Protein AF-A0A9D4DYH4-F1 (afdb_monomer_lite)

Radius of gyration: 13.57 Å; chains: 1; bounding box: 37×21×32 Å

Foldseek 3Di:
DDDQPHWDKDKDADPVLVVVVVPAPDKDKDWDQPPDDPQFRIKIFIWGWDDDPNDTDIDGHMIMRTSDDDPSSVD

Organism: Dreissena polymorpha (NCBI:txid45954)

Secondary structure (DSSP, 8-state):
-EEETTEEEEEE--HHHHHHHHH-S--EEEEE-SS--TT--EEEEEEEEEEETTEEEEEEEEEEEES--SGGGG-

pLDDT: mean 92.53, std 4.88, range [76.19, 97.81]

Structure (mmCIF, N/CA/C/O backbone):
data_AF-A0A9D4DYH4-F1
#
_entry.id   AF-A0A9D4DYH4-F1
#
loop_
_atom_site.group_PDB
_atom_site.id
_atom_site.type_symbol
_atom_site.label_atom_id
_atom_site.label_alt_id
_atom_site.label_comp_id
_atom_site.label_asym_id
_atom_site.label_entity_id
_atom_site.label_seq_id
_atom_site.pdbx_PDB_ins_code
_atom_site.Cartn_x
_atom_site.Cartn_y
_atom_site.Cartn_z
_atom_site.occupancy
_atom_site.B_iso_or_equiv
_atom_site.auth_seq_id
_atom_site.auth_comp_id
_atom_site.auth_asym_id
_atom_site.auth_atom_id
_atom_site.pdbx_PDB_model_num
ATOM 1 N N . MET A 1 1 ? -13.767 3.348 -3.431 1.00 77.50 1 MET A N 1
ATOM 2 C CA . MET A 1 1 ? -13.893 2.995 -1.995 1.00 77.50 1 MET A CA 1
ATOM 3 C C . MET A 1 1 ? -14.258 1.528 -1.918 1.00 77.50 1 MET A C 1
ATOM 5 O O . MET A 1 1 ? -15.100 1.108 -2.699 1.00 77.50 1 MET A O 1
ATOM 9 N N . VAL A 1 2 ? -13.625 0.766 -1.033 1.00 88.00 2 VAL A N 1
ATOM 10 C CA . VAL A 1 2 ? -13.917 -0.661 -0.845 1.00 88.00 2 VAL A CA 1
ATOM 11 C C . VAL A 1 2 ? -14.395 -0.902 0.579 1.00 88.00 2 VAL A C 1
ATOM 13 O O . VAL A 1 2 ? -13.935 -0.243 1.515 1.00 88.00 2 VAL A O 1
ATOM 16 N N . THR A 1 3 ? -15.327 -1.834 0.738 1.00 88.19 3 THR A N 1
ATOM 17 C CA . THR A 1 3 ? -15.773 -2.286 2.054 1.00 88.19 3 THR A CA 1
ATOM 18 C C . THR A 1 3 ? -15.169 -3.654 2.307 1.00 88.19 3 THR A C 1
ATOM 20 O O . THR A 1 3 ? -15.437 -4.593 1.564 1.00 88.19 3 THR A O 1
ATOM 23 N N . VAL A 1 4 ? -14.352 -3.761 3.352 1.00 84.88 4 VAL A N 1
ATOM 24 C CA . VAL A 1 4 ? -13.791 -5.033 3.809 1.00 84.88 4 VAL A CA 1
ATOM 25 C C . VAL A 1 4 ? -14.496 -5.391 5.108 1.00 84.88 4 VAL A C 1
ATOM 27 O O . VAL A 1 4 ? -14.308 -4.735 6.136 1.00 84.88 4 VAL A O 1
ATOM 30 N N . LYS A 1 5 ? -15.353 -6.416 5.044 1.00 82.00 5 LYS A N 1
ATOM 31 C CA . LYS A 1 5 ? -16.306 -6.792 6.102 1.00 82.00 5 LYS A CA 1
ATOM 32 C C . LYS A 1 5 ? -17.238 -5.629 6.460 1.00 82.00 5 LYS A C 1
ATOM 34 O O . LYS A 1 5 ? -18.231 -5.430 5.779 1.00 82.00 5 LYS A O 1
ATOM 39 N N . ASP A 1 6 ? -16.849 -4.814 7.439 1.00 85.50 6 ASP A N 1
ATOM 40 C CA . ASP A 1 6 ? -17.645 -3.702 7.980 1.00 85.50 6 ASP A CA 1
ATOM 41 C C . ASP A 1 6 ? -16.856 -2.382 8.029 1.00 85.50 6 ASP A C 1
ATOM 43 O O . ASP A 1 6 ? -17.267 -1.405 8.662 1.00 85.50 6 ASP A O 1
ATOM 47 N N . ARG A 1 7 ? -15.663 -2.347 7.422 1.00 88.06 7 ARG A N 1
ATOM 48 C CA . ARG A 1 7 ? -14.792 -1.170 7.396 1.00 88.06 7 ARG A CA 1
ATOM 49 C C . ARG A 1 7 ? -14.687 -0.627 5.984 1.00 88.06 7 ARG A C 1
ATOM 51 O O . ARG A 1 7 ? -14.525 -1.367 5.019 1.00 88.06 7 ARG A O 1
ATOM 58 N N . ARG A 1 8 ? -14.787 0.698 5.877 1.00 91.12 8 ARG A N 1
ATOM 59 C CA . ARG A 1 8 ? -14.636 1.418 4.612 1.00 91.12 8 ARG A CA 1
ATOM 60 C C . ARG A 1 8 ? -13.186 1.843 4.456 1.00 91.12 8 ARG A C 1
ATOM 62 O O . ARG A 1 8 ? -12.642 2.521 5.331 1.00 91.12 8 ARG A O 1
ATOM 69 N N . HIS A 1 9 ? -12.579 1.450 3.350 1.00 93.19 9 HIS A N 1
ATOM 70 C CA . HIS A 1 9 ? -11.215 1.801 2.991 1.00 93.19 9 HIS A CA 1
ATOM 71 C C . HIS A 1 9 ? -11.236 2.596 1.688 1.00 93.19 9 HIS A C 1
ATOM 73 O O . HIS A 1 9 ? -11.966 2.272 0.744 1.00 93.19 9 HIS A O 1
ATOM 79 N N . VAL A 1 10 ? -10.451 3.665 1.632 1.00 95.56 10 VAL A N 1
ATOM 80 C CA . VAL A 1 10 ? -10.297 4.459 0.411 1.00 95.56 10 VAL A CA 1
ATOM 81 C C . VAL A 1 10 ? -8.970 4.081 -0.217 1.00 95.56 10 VAL A C 1
ATOM 83 O O . VAL A 1 10 ? -7.928 4.301 0.388 1.00 95.56 10 VAL A O 1
ATOM 86 N N . ILE A 1 11 ? -9.029 3.496 -1.410 1.00 96.44 11 ILE A N 1
ATOM 87 C CA . ILE A 1 11 ? -7.855 3.180 -2.222 1.00 96.44 11 ILE A CA 1
ATOM 88 C C . ILE A 1 11 ? -7.608 4.361 -3.157 1.00 96.44 11 ILE A C 1
ATOM 90 O O . ILE A 1 11 ? -8.536 4.827 -3.819 1.00 96.44 11 ILE A O 1
ATOM 94 N N . LEU A 1 12 ? -6.366 4.826 -3.184 1.00 96.69 12 LEU A N 1
ATOM 95 C CA . LEU A 1 12 ? -5.858 5.882 -4.040 1.00 96.69 12 LEU A CA 1
ATOM 96 C C . LEU A 1 12 ? -4.733 5.288 -4.888 1.00 96.69 12 LEU A C 1
ATOM 98 O O . LEU A 1 12 ? -3.648 4.990 -4.382 1.00 96.69 12 LEU A O 1
ATOM 102 N N . ALA A 1 13 ? -5.026 5.092 -6.167 1.00 97.00 13 ALA A N 1
ATOM 103 C CA . ALA A 1 13 ? -4.080 4.682 -7.191 1.00 97.00 13 ALA A CA 1
ATOM 104 C C . ALA A 1 13 ? -4.646 5.075 -8.560 1.00 97.00 13 ALA A C 1
ATOM 106 O O . ALA A 1 13 ? -5.864 5.078 -8.748 1.00 97.00 13 ALA A O 1
ATOM 107 N N . THR A 1 14 ? -3.774 5.394 -9.509 1.00 97.31 14 THR A N 1
ATOM 108 C CA . THR A 1 14 ? -4.140 5.489 -10.925 1.00 97.31 14 THR A CA 1
ATOM 109 C C . THR A 1 14 ? -3.988 4.131 -11.596 1.00 97.31 14 THR A C 1
ATOM 111 O O . THR A 1 14 ? -3.192 3.299 -11.149 1.00 97.31 14 THR A O 1
ATOM 114 N N . ASP A 1 15 ? -4.667 3.930 -12.724 1.00 97.81 15 ASP A N 1
ATOM 115 C CA . ASP A 1 15 ? -4.517 2.707 -13.523 1.00 97.81 15 ASP A CA 1
ATOM 116 C C . ASP A 1 15 ? -3.048 2.447 -13.874 1.00 97.81 15 ASP A C 1
ATOM 118 O O . ASP A 1 15 ? -2.563 1.319 -13.780 1.00 97.81 15 ASP A O 1
ATOM 122 N N . LYS A 1 16 ? -2.281 3.511 -14.151 1.00 96.44 16 LYS A N 1
ATOM 123 C CA . LYS A 1 16 ? -0.856 3.381 -14.456 1.00 96.44 16 LYS A CA 1
ATOM 124 C C . LYS A 1 16 ? -0.035 2.862 -13.279 1.00 96.44 16 LYS A C 1
ATOM 126 O O . LYS A 1 16 ? 0.882 2.063 -13.469 1.00 96.44 16 LYS A O 1
ATOM 131 N N . GLN A 1 17 ? -0.333 3.320 -12.067 1.00 96.94 17 GLN A N 1
ATOM 132 C CA . GLN A 1 17 ? 0.350 2.836 -10.871 1.00 96.94 17 GLN A CA 1
ATOM 133 C C . GLN A 1 17 ? -0.008 1.374 -10.576 1.00 96.94 17 GLN A C 1
ATOM 135 O O . GLN A 1 17 ? 0.866 0.602 -10.179 1.00 96.94 17 GLN A O 1
ATOM 140 N N . LEU A 1 18 ? -1.258 0.974 -10.832 1.00 96.75 18 LEU A N 1
ATOM 141 C CA . LEU A 1 18 ? -1.700 -0.415 -10.701 1.00 96.75 18 LEU A CA 1
ATOM 142 C C . LEU A 1 18 ? -1.021 -1.331 -11.728 1.00 96.75 18 LEU A C 1
ATOM 144 O O . LEU A 1 18 ? -0.562 -2.410 -11.361 1.00 96.75 18 LEU A O 1
ATOM 148 N N . GLU A 1 19 ? -0.865 -0.891 -12.980 1.00 97.00 19 GLU A N 1
ATOM 149 C CA . GLU A 1 19 ? -0.075 -1.615 -13.987 1.00 97.00 19 GLU A CA 1
ATOM 150 C C . GLU A 1 19 ? 1.380 -1.819 -13.547 1.00 97.00 19 GLU A C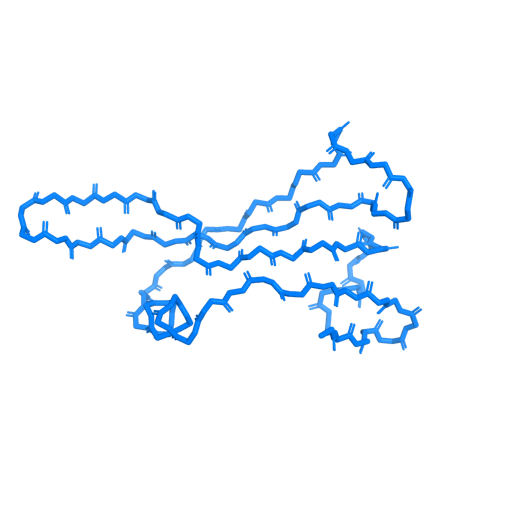 1
ATOM 152 O O . GLU A 1 19 ? 1.954 -2.888 -13.761 1.00 97.00 19 GLU A O 1
ATOM 157 N N . LEU A 1 20 ? 1.999 -0.790 -12.956 1.00 96.19 20 LEU A N 1
ATOM 158 C CA . LEU A 1 20 ? 3.371 -0.874 -12.455 1.00 96.19 20 LEU A CA 1
ATOM 159 C C . LEU A 1 20 ? 3.476 -1.853 -11.281 1.00 96.19 20 LEU A C 1
ATOM 161 O O . LEU A 1 20 ? 4.402 -2.662 -11.261 1.00 96.19 20 LEU A O 1
ATOM 165 N N . LEU A 1 21 ? 2.515 -1.834 -10.350 1.00 96.31 21 LEU A N 1
ATOM 166 C CA . LEU A 1 21 ? 2.439 -2.820 -9.267 1.00 96.31 21 LEU A CA 1
ATOM 167 C C . LEU A 1 21 ? 2.280 -4.239 -9.811 1.00 96.31 21 LEU A C 1
ATOM 169 O O . LEU A 1 21 ? 3.025 -5.122 -9.399 1.00 96.31 21 LEU A O 1
ATOM 173 N N . ALA A 1 22 ? 1.373 -4.454 -10.765 1.00 96.19 22 ALA A N 1
ATOM 174 C CA . ALA A 1 22 ? 1.131 -5.767 -11.360 1.00 96.19 22 ALA A CA 1
ATOM 175 C C . ALA A 1 22 ? 2.374 -6.347 -12.061 1.00 96.19 22 ALA A C 1
ATOM 177 O O . ALA A 1 22 ? 2.555 -7.561 -12.092 1.00 96.19 22 ALA A O 1
ATOM 178 N N . LYS A 1 23 ? 3.245 -5.489 -12.609 1.00 95.38 23 LYS A N 1
ATOM 179 C CA . LYS A 1 23 ? 4.510 -5.890 -13.251 1.00 95.38 23 LYS A CA 1
ATOM 180 C C . LYS A 1 23 ? 5.676 -6.042 -12.270 1.00 95.38 23 LYS A C 1
ATOM 182 O O . LYS A 1 23 ? 6.690 -6.647 -12.621 1.00 95.38 23 LYS A O 1
ATOM 187 N N . ALA A 1 24 ? 5.580 -5.470 -11.072 1.00 94.94 24 ALA A N 1
ATOM 188 C CA . ALA A 1 24 ? 6.654 -5.516 -10.092 1.00 94.94 24 ALA A CA 1
ATOM 189 C C . ALA A 1 24 ? 6.788 -6.918 -9.480 1.00 94.94 24 ALA A C 1
ATOM 191 O O . ALA A 1 24 ? 5.808 -7.519 -9.054 1.00 94.94 24 ALA A O 1
ATOM 192 N N . LYS A 1 25 ? 8.027 -7.421 -9.379 1.00 93.88 25 LYS A N 1
ATOM 193 C CA . LYS A 1 25 ? 8.317 -8.731 -8.762 1.00 93.88 25 LYS A CA 1
ATOM 194 C C . LYS A 1 25 ? 8.207 -8.719 -7.238 1.00 93.88 25 LYS A C 1
ATOM 196 O O . LYS A 1 25 ? 7.904 -9.743 -6.637 1.00 93.88 25 LYS A O 1
ATOM 201 N N . THR A 1 26 ? 8.480 -7.569 -6.628 1.00 95.12 26 THR A N 1
ATOM 202 C CA . THR A 1 26 ? 8.535 -7.406 -5.175 1.00 95.12 26 THR A CA 1
ATOM 203 C C . THR A 1 26 ? 7.764 -6.162 -4.784 1.00 95.12 26 THR A C 1
ATOM 205 O O . THR A 1 26 ? 7.989 -5.087 -5.348 1.00 95.12 26 THR A O 1
ATOM 208 N N . TRP A 1 27 ? 6.882 -6.306 -3.799 1.00 97.12 27 TRP A N 1
ATOM 209 C CA . TRP A 1 27 ? 6.164 -5.200 -3.176 1.00 97.12 27 TRP A CA 1
ATOM 210 C C . TRP A 1 27 ? 6.675 -4.978 -1.760 1.00 97.12 27 TRP A C 1
ATOM 212 O O . TRP A 1 27 ? 6.958 -5.927 -1.030 1.00 97.12 27 TRP A O 1
ATOM 222 N N . TYR A 1 28 ? 6.743 -3.714 -1.365 1.00 96.62 28 TYR A N 1
ATOM 223 C CA . TYR A 1 28 ? 7.071 -3.294 -0.011 1.00 96.62 28 TYR A CA 1
ATOM 224 C C . TYR A 1 28 ? 5.838 -2.634 0.579 1.00 96.62 28 TYR A C 1
ATOM 226 O O . TYR A 1 28 ? 5.288 -1.705 -0.009 1.00 96.62 28 TYR A O 1
ATOM 234 N N . LEU A 1 29 ? 5.383 -3.137 1.719 1.00 95.50 29 LEU A N 1
ATOM 235 C CA . LEU A 1 29 ? 4.158 -2.675 2.351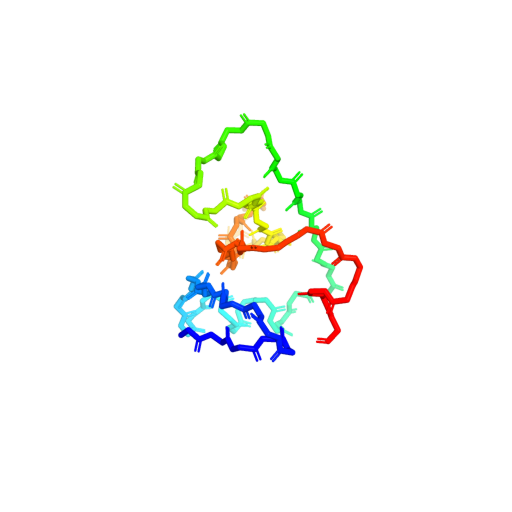 1.00 95.50 29 LEU A CA 1
ATOM 236 C C . LEU A 1 29 ? 4.529 -1.909 3.616 1.00 95.50 29 LEU A C 1
ATOM 238 O O . LEU A 1 29 ? 5.236 -2.445 4.467 1.00 95.50 29 LEU A O 1
ATOM 242 N N . ASP A 1 30 ? 4.048 -0.676 3.734 1.00 94.25 30 ASP A N 1
ATOM 243 C CA . ASP A 1 30 ? 4.231 0.152 4.925 1.00 94.25 30 ASP A CA 1
ATOM 244 C C . ASP A 1 30 ? 2.886 0.481 5.578 1.00 94.25 30 ASP A C 1
ATOM 246 O O . ASP A 1 30 ? 1.905 0.825 4.910 1.00 94.25 30 ASP A O 1
ATOM 250 N N . GLY A 1 31 ? 2.854 0.366 6.905 1.00 93.38 31 GLY A N 1
ATOM 251 C CA . GLY A 1 31 ? 1.707 0.696 7.740 1.00 93.38 31 GLY A CA 1
ATOM 252 C C . GLY A 1 31 ? 2.048 1.836 8.689 1.00 93.38 31 GLY A C 1
ATOM 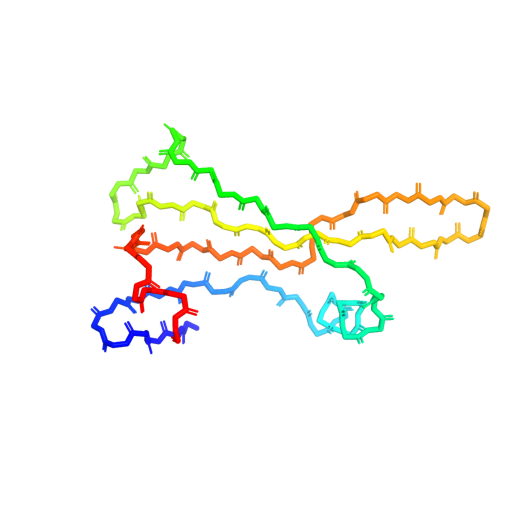253 O O . GLY A 1 31 ? 2.676 1.627 9.725 1.00 93.38 31 GLY A O 1
ATOM 254 N N . THR A 1 32 ? 1.562 3.035 8.382 1.00 92.62 32 THR A N 1
ATOM 255 C CA . THR A 1 32 ? 1.754 4.225 9.211 1.00 92.62 32 THR A CA 1
ATOM 256 C C . THR A 1 32 ? 0.534 4.466 10.112 1.00 92.62 32 THR A C 1
ATOM 258 O O . THR A 1 32 ? -0.586 4.681 9.643 1.00 92.62 32 THR A O 1
ATOM 261 N N . PHE A 1 33 ? 0.755 4.451 11.435 1.00 89.25 33 PHE A N 1
ATOM 262 C CA . PHE A 1 33 ? -0.310 4.536 12.454 1.00 89.25 33 PHE A CA 1
ATOM 263 C C . PHE A 1 33 ? -0.308 5.818 13.295 1.00 89.25 33 PHE A C 1
ATOM 265 O O . PHE A 1 33 ? -1.307 6.116 13.941 1.00 89.25 33 PHE A O 1
ATOM 272 N N . LYS A 1 34 ? 0.819 6.540 13.369 1.00 83.19 34 LYS A N 1
ATOM 273 C CA . LYS A 1 34 ? 0.989 7.660 14.316 1.00 83.19 34 LYS A CA 1
ATOM 274 C C . LYS A 1 34 ? 0.430 8.990 13.798 1.00 83.19 34 LYS A C 1
ATOM 276 O O . LYS A 1 34 ? 0.064 9.839 14.598 1.00 83.19 34 LYS A O 1
ATOM 281 N N . ILE A 1 35 ? 0.362 9.164 12.477 1.00 83.81 35 ILE A N 1
ATOM 282 C CA . ILE A 1 35 ? 0.012 10.430 11.808 1.00 83.81 35 ILE A CA 1
ATOM 283 C C . ILE A 1 35 ? -1.328 10.270 11.075 1.00 83.81 35 ILE A C 1
ATOM 285 O O . ILE A 1 35 ? -1.451 10.508 9.878 1.00 83.81 35 ILE A O 1
ATOM 289 N N . VAL A 1 36 ? -2.342 9.774 11.782 1.00 88.81 36 VAL A N 1
ATOM 290 C CA . VAL A 1 36 ? -3.700 9.591 11.251 1.00 88.81 36 VAL A CA 1
ATOM 291 C C . VAL A 1 36 ? -4.719 10.045 12.288 1.00 88.81 36 VAL A C 1
ATOM 293 O O . VAL A 1 36 ? -4.492 9.916 13.491 1.00 88.81 36 VAL A O 1
ATOM 296 N N . LYS A 1 37 ? -5.842 10.595 11.825 1.00 89.50 37 LYS A N 1
ATOM 297 C CA . LYS A 1 37 ? -6.937 11.079 12.672 1.00 89.50 37 LYS A CA 1
ATOM 298 C C . LYS A 1 37 ? -8.232 10.381 12.280 1.00 89.50 37 LYS A C 1
ATOM 300 O O . LYS A 1 37 ? -8.467 10.124 11.098 1.00 89.50 37 LYS A O 1
ATOM 305 N N . ALA A 1 38 ? -9.081 10.114 13.273 1.00 89.94 38 ALA A N 1
ATOM 306 C CA . ALA A 1 38 ? -10.408 9.553 13.050 1.00 89.94 38 ALA A CA 1
ATOM 307 C C . ALA A 1 38 ? -11.154 10.337 11.945 1.00 89.94 38 ALA A C 1
ATOM 309 O O . ALA A 1 38 ? -11.116 11.570 11.956 1.00 89.94 38 ALA A O 1
ATOM 310 N N . PRO A 1 39 ? -11.808 9.646 10.992 1.00 90.31 39 PRO A N 1
ATOM 311 C CA . PRO A 1 39 ? -12.121 8.212 10.993 1.00 90.31 39 PRO A CA 1
ATOM 312 C C . PRO A 1 39 ? -11.021 7.284 10.434 1.00 90.31 39 PRO A C 1
ATOM 314 O O . PRO A 1 39 ? -11.237 6.074 10.376 1.00 90.31 39 PRO A O 1
ATOM 317 N N . ILE A 1 40 ? -9.858 7.805 10.028 1.00 93.88 40 ILE A N 1
ATOM 318 C CA . ILE A 1 40 ? -8.737 6.999 9.523 1.00 93.88 40 ILE A CA 1
ATOM 319 C C . ILE A 1 40 ? -7.857 6.549 10.688 1.00 93.88 40 ILE A C 1
ATOM 321 O O . ILE A 1 40 ? -7.401 7.349 11.501 1.00 93.88 40 ILE A O 1
ATOM 325 N N . THR A 1 41 ? -7.618 5.244 10.771 1.00 94.06 41 THR A N 1
ATOM 326 C CA . THR A 1 41 ? -6.834 4.616 11.844 1.00 94.06 41 THR A CA 1
ATOM 327 C C . THR A 1 41 ? -5.476 4.116 11.374 1.00 94.06 41 THR A C 1
ATOM 329 O O . THR A 1 41 ? -4.648 3.737 12.202 1.00 94.06 41 THR A O 1
ATOM 332 N N . GLN A 1 42 ? -5.264 4.067 10.057 1.00 94.38 42 GLN A N 1
ATOM 333 C CA . GLN A 1 42 ? -4.014 3.646 9.443 1.00 94.38 42 GLN A CA 1
ATOM 334 C C . GLN A 1 42 ? -3.912 4.183 8.009 1.00 94.38 42 GLN A C 1
ATOM 336 O O . GLN A 1 42 ? -4.874 4.116 7.242 1.00 94.38 42 GLN A O 1
ATOM 341 N N . LEU A 1 43 ? -2.726 4.669 7.653 1.00 95.44 43 LEU A N 1
ATOM 342 C CA . LEU A 1 43 ? -2.302 4.896 6.278 1.00 95.44 43 LEU A CA 1
ATOM 343 C C . LEU A 1 43 ? -1.492 3.674 5.848 1.00 95.44 43 LEU A C 1
ATOM 345 O O . LEU A 1 43 ? -0.447 3.389 6.427 1.00 95.44 43 LEU A O 1
ATOM 349 N N . PHE A 1 44 ? -1.992 2.926 4.877 1.00 95.56 44 PHE A N 1
ATOM 350 C CA . PHE A 1 44 ? -1.294 1.776 4.319 1.00 95.56 44 PHE A CA 1
ATOM 351 C C . PHE A 1 44 ? -0.783 2.127 2.930 1.00 95.56 44 PHE A C 1
ATOM 353 O O . PHE A 1 44 ? -1.504 2.745 2.152 1.00 95.56 44 PHE A O 1
ATOM 360 N N . SER A 1 45 ? 0.451 1.766 2.607 1.00 96.50 45 SER A N 1
ATOM 361 C CA . SER A 1 45 ? 1.036 2.068 1.304 1.00 96.50 45 SER A CA 1
ATOM 362 C C . SER A 1 45 ? 1.764 0.861 0.738 1.00 96.50 45 SER A C 1
ATOM 364 O O . SER A 1 45 ? 2.420 0.116 1.463 1.00 96.50 45 SER A O 1
ATOM 366 N N . ILE A 1 46 ? 1.614 0.661 -0.568 1.00 97.62 46 ILE A N 1
ATOM 367 C CA . ILE A 1 46 ? 2.278 -0.387 -1.332 1.00 97.62 46 ILE A CA 1
ATOM 368 C C . ILE A 1 46 ? 3.252 0.299 -2.276 1.00 97.62 46 ILE A C 1
ATOM 370 O O . ILE A 1 46 ? 2.867 1.127 -3.109 1.00 97.62 46 ILE A O 1
ATOM 374 N N . HIS A 1 47 ? 4.519 -0.053 -2.126 1.00 97.69 47 HIS A N 1
ATOM 375 C CA . HIS A 1 47 ? 5.627 0.494 -2.884 1.00 97.69 47 HIS A CA 1
ATOM 376 C C . HIS A 1 47 ? 6.242 -0.580 -3.763 1.00 97.69 47 HIS A C 1
ATOM 378 O O . HIS A 1 47 ? 6.280 -1.758 -3.401 1.00 97.69 47 HIS A O 1
ATOM 384 N N . ALA A 1 48 ? 6.803 -0.157 -4.886 1.00 97.44 48 ALA A N 1
ATOM 385 C CA . ALA A 1 48 ? 7.680 -0.989 -5.693 1.00 97.44 48 ALA A CA 1
ATOM 386 C C . ALA A 1 48 ? 8.836 -0.152 -6.237 1.00 97.44 48 ALA A C 1
ATOM 388 O O . ALA A 1 48 ? 8.754 1.077 -6.316 1.00 97.44 48 ALA A O 1
ATOM 389 N N . PHE A 1 49 ? 9.916 -0.827 -6.621 1.00 95.56 49 PHE A N 1
ATOM 390 C CA . PHE A 1 49 ? 10.978 -0.193 -7.388 1.00 95.56 49 PHE A CA 1
ATOM 391 C C . PHE A 1 49 ? 10.559 -0.082 -8.851 1.00 95.56 49 PHE A C 1
ATOM 393 O O . PHE A 1 49 ? 10.240 -1.083 -9.493 1.00 95.56 49 PHE A O 1
ATOM 400 N N . VAL A 1 50 ? 10.584 1.139 -9.376 1.00 92.94 50 VAL A N 1
ATOM 401 C CA . VAL A 1 50 ? 10.365 1.434 -10.791 1.00 92.94 50 VAL A CA 1
ATOM 402 C C . VAL A 1 50 ? 11.703 1.848 -11.389 1.00 92.94 50 VAL A C 1
ATOM 404 O O . VAL A 1 50 ? 12.397 2.708 -10.841 1.00 92.94 50 VAL A O 1
ATOM 407 N N . LYS A 1 51 ? 12.073 1.206 -12.500 1.00 91.88 51 LYS A N 1
ATOM 408 C CA . LYS A 1 51 ? 13.246 1.568 -13.295 1.00 91.88 51 LYS A CA 1
ATOM 409 C C . LYS A 1 51 ? 12.801 2.443 -14.460 1.00 91.88 51 LYS A C 1
ATOM 411 O O . LYS A 1 51 ? 11.910 2.052 -15.212 1.00 91.88 51 LYS A O 1
ATOM 416 N N . PHE A 1 52 ? 13.435 3.597 -14.605 1.00 87.06 52 PHE A N 1
ATOM 417 C CA . PHE A 1 52 ? 13.322 4.446 -15.781 1.00 87.06 52 PHE A CA 1
ATOM 418 C C . PHE A 1 52 ? 14.738 4.820 -16.211 1.00 87.06 52 PHE A C 1
ATOM 420 O O . PHE A 1 52 ? 15.488 5.374 -15.408 1.00 87.06 52 PHE A O 1
ATOM 427 N N . GLU A 1 53 ? 15.107 4.447 -17.438 1.00 90.69 53 GLU A N 1
ATOM 428 C CA . GLU A 1 53 ? 16.491 4.519 -17.930 1.00 90.69 53 GLU A CA 1
ATOM 429 C C . GLU A 1 53 ? 17.451 3.809 -16.958 1.00 90.69 53 GLU A C 1
ATOM 431 O O . GLU A 1 53 ? 17.232 2.638 -16.639 1.00 90.69 53 GLU A O 1
ATOM 436 N N . ASP A 1 54 ? 18.465 4.500 -16.442 1.00 93.56 54 ASP A N 1
ATOM 437 C CA . ASP A 1 54 ? 19.443 3.954 -15.495 1.00 93.56 54 ASP A CA 1
ATOM 438 C C . ASP A 1 54 ? 19.109 4.257 -14.029 1.00 93.56 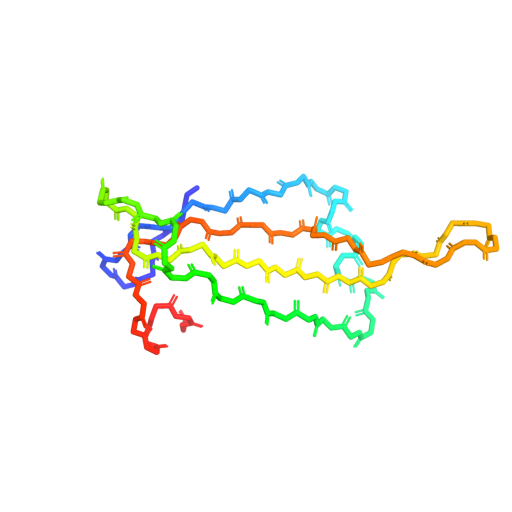54 ASP A C 1
ATOM 440 O O . ASP A 1 54 ? 19.859 3.908 -13.116 1.00 93.56 54 ASP A O 1
ATOM 444 N N . VAL A 1 55 ? 17.949 4.867 -13.775 1.00 92.81 55 VAL A N 1
ATOM 445 C CA . VAL A 1 55 ? 17.527 5.269 -12.436 1.00 92.81 55 VAL A CA 1
ATOM 446 C C . VAL A 1 55 ? 16.486 4.298 -11.896 1.00 92.81 55 VAL A C 1
ATOM 448 O O . VAL A 1 55 ? 15.431 4.069 -12.490 1.00 92.81 55 VAL A O 1
ATOM 451 N N . VAL A 1 56 ? 16.764 3.754 -10.713 1.00 94.06 56 VAL A N 1
ATOM 452 C CA . VAL A 1 56 ? 15.837 2.906 -9.961 1.00 94.06 56 VAL A CA 1
ATOM 453 C C . VAL A 1 56 ? 15.378 3.673 -8.728 1.00 94.06 56 VAL A C 1
ATOM 455 O O . VAL A 1 56 ? 16.194 4.066 -7.897 1.00 94.06 56 VAL A O 1
ATOM 458 N N . LYS A 1 57 ? 14.067 3.897 -8.601 1.00 94.69 57 LYS A N 1
ATOM 459 C CA . LYS A 1 57 ? 13.474 4.564 -7.434 1.00 94.69 57 LYS A CA 1
ATOM 460 C C . LYS A 1 57 ? 12.360 3.726 -6.839 1.00 94.69 57 LYS A C 1
ATOM 462 O O . LYS A 1 57 ? 11.569 3.127 -7.562 1.00 94.69 57 LYS A O 1
ATOM 467 N N . GLN A 1 58 ? 12.289 3.716 -5.514 1.00 94.62 58 GLN A N 1
ATOM 468 C CA . GLN A 1 58 ? 11.125 3.213 -4.802 1.00 94.62 58 GLN A CA 1
ATOM 469 C C . GLN A 1 58 ? 10.029 4.275 -4.850 1.00 94.62 58 GLN A C 1
ATOM 471 O O . GLN A 1 58 ? 10.282 5.434 -4.521 1.00 94.62 58 GLN A O 1
ATOM 476 N N . LEU A 1 59 ? 8.828 3.884 -5.267 1.00 94.88 59 LEU A N 1
ATOM 477 C CA . LEU A 1 59 ? 7.679 4.780 -5.344 1.00 94.88 59 LEU A CA 1
ATOM 478 C C . LEU A 1 59 ? 6.473 4.164 -4.625 1.00 94.88 59 LEU A C 1
ATOM 480 O O . LEU A 1 59 ? 6.228 2.967 -4.806 1.00 94.88 59 LEU A O 1
ATOM 484 N N . PRO A 1 60 ? 5.684 4.961 -3.880 1.00 96.50 60 PRO A N 1
ATOM 485 C CA . PRO A 1 60 ? 4.356 4.548 -3.451 1.00 96.50 60 PRO A CA 1
ATOM 486 C C . PRO A 1 60 ? 3.440 4.499 -4.676 1.00 96.50 60 PRO A C 1
ATOM 488 O O . PRO A 1 60 ? 3.193 5.516 -5.325 1.00 96.50 60 PRO A O 1
ATOM 491 N N . LEU A 1 61 ? 2.943 3.310 -5.002 1.00 97.38 61 LEU A N 1
ATOM 492 C CA . LEU A 1 61 ? 2.086 3.088 -6.168 1.00 97.38 61 LEU A CA 1
ATOM 493 C C . LEU A 1 61 ? 0.617 2.889 -5.778 1.00 97.38 61 LEU A C 1
ATOM 495 O O . LEU A 1 61 ? -0.276 3.147 -6.574 1.00 97.38 61 LEU A O 1
ATOM 499 N N . CYS A 1 62 ? 0.341 2.473 -4.545 1.00 97.56 62 CYS A N 1
ATOM 500 C CA . CYS A 1 62 ? -1.018 2.414 -4.025 1.00 97.56 62 CYS A CA 1
ATOM 501 C C . CYS A 1 62 ? -1.033 2.886 -2.578 1.00 97.56 62 CYS A C 1
ATOM 503 O O . CYS A 1 62 ? -0.219 2.446 -1.766 1.00 97.56 62 CYS A O 1
ATOM 505 N N . ILE A 1 63 ? -1.980 3.758 -2.250 1.00 96.75 63 ILE A N 1
ATOM 506 C CA . ILE A 1 63 ? -2.202 4.246 -0.894 1.00 96.75 63 ILE A CA 1
ATOM 507 C C . ILE A 1 63 ? -3.618 3.869 -0.475 1.00 96.75 63 ILE A C 1
ATOM 509 O O . ILE A 1 63 ? -4.572 4.049 -1.225 1.00 96.75 63 ILE A O 1
ATOM 513 N N . VAL A 1 64 ? -3.766 3.353 0.738 1.00 95.75 64 VAL A N 1
ATOM 514 C CA . VAL A 1 64 ? -5.047 2.964 1.313 1.00 95.75 64 VAL A CA 1
ATOM 515 C C . VAL A 1 64 ? -5.243 3.693 2.635 1.00 95.75 64 VAL A C 1
ATOM 517 O O . VAL A 1 64 ? -4.515 3.485 3.605 1.00 95.75 64 VAL A O 1
ATOM 520 N N . LEU A 1 65 ? -6.266 4.541 2.686 1.00 95.19 65 LEU A N 1
ATOM 521 C CA . LEU A 1 65 ? -6.752 5.133 3.927 1.00 95.19 65 LEU A CA 1
ATOM 522 C C . LEU A 1 65 ? -7.677 4.123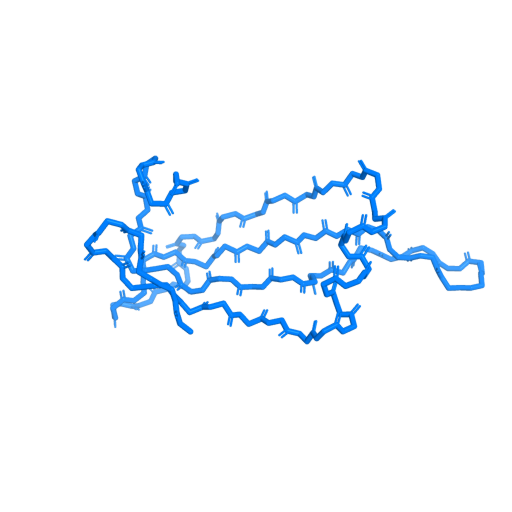 4.594 1.00 95.19 65 LEU A C 1
ATOM 524 O O . LEU A 1 65 ? -8.778 3.850 4.105 1.00 95.19 65 LEU A O 1
ATOM 528 N N . MET A 1 66 ? -7.224 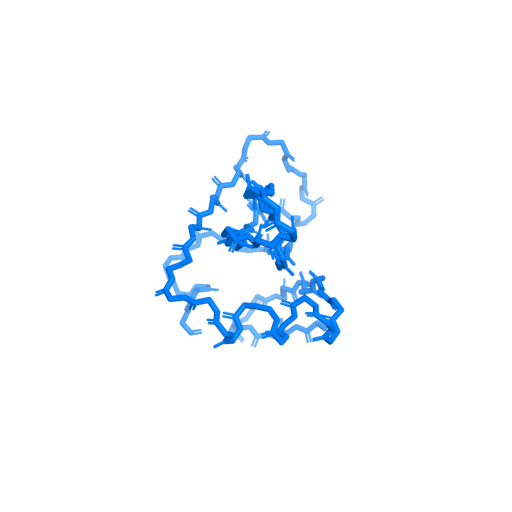3.542 5.701 1.00 95.00 66 MET A N 1
ATOM 529 C CA . MET A 1 66 ? -7.950 2.486 6.388 1.00 95.00 66 MET A CA 1
ATOM 530 C C . MET A 1 66 ? -8.675 3.013 7.626 1.00 95.00 66 MET A C 1
ATOM 532 O O . MET A 1 66 ? -8.075 3.646 8.493 1.00 95.00 66 MET A O 1
ATOM 536 N N . SER A 1 67 ? -9.966 2.691 7.745 1.00 93.31 67 SER A N 1
ATOM 537 C CA . SER A 1 67 ? -10.778 2.958 8.950 1.00 93.31 67 SER A CA 1
ATOM 538 C C . SER A 1 67 ? -10.720 1.830 9.995 1.00 93.31 67 SER A C 1
ATOM 540 O O . SER A 1 67 ? -11.449 1.839 10.991 1.00 93.31 67 SER A O 1
ATOM 542 N N . GLY A 1 68 ? -9.863 0.835 9.759 1.00 90.88 68 GLY A N 1
ATOM 543 C CA . GLY A 1 68 ? -9.540 -0.255 10.671 1.00 90.88 68 GLY A CA 1
ATOM 544 C C . GLY A 1 68 ? -8.075 -0.661 10.512 1.00 90.88 68 GLY A C 1
ATOM 545 O O . GLY A 1 68 ? -7.461 -0.383 9.486 1.00 90.88 68 GLY A O 1
ATOM 546 N N . ARG A 1 69 ? -7.511 -1.283 11.550 1.00 88.12 69 ARG A N 1
ATOM 547 C CA . ARG A 1 69 ? -6.108 -1.740 11.598 1.00 88.12 69 ARG A CA 1
ATOM 548 C C . ARG A 1 69 ? -5.958 -3.175 12.107 1.00 88.12 69 ARG A C 1
ATOM 550 O O . ARG A 1 69 ? -4.898 -3.577 12.577 1.00 88.12 69 ARG A O 1
ATOM 557 N N . LYS A 1 70 ? -7.048 -3.943 12.123 1.00 89.81 70 LYS A N 1
ATOM 558 C CA . LYS A 1 70 ? -7.038 -5.340 12.568 1.00 89.81 70 LYS A CA 1
ATOM 559 C C . LYS A 1 70 ? -6.631 -6.220 11.391 1.00 89.81 70 LYS A C 1
ATOM 561 O O . LYS A 1 70 ? -6.947 -5.914 10.252 1.00 89.81 70 LYS A O 1
ATOM 566 N N . ARG A 1 71 ? -6.044 -7.390 11.662 1.00 86.62 71 ARG A N 1
ATOM 567 C CA . ARG A 1 71 ? -5.667 -8.375 10.624 1.00 86.62 71 ARG A CA 1
ATOM 568 C C . ARG A 1 71 ? -6.802 -8.703 9.639 1.00 86.62 71 ARG A C 1
ATOM 570 O O . ARG A 1 71 ? -6.553 -9.028 8.489 1.00 86.62 71 ARG A O 1
ATOM 577 N N . ARG A 1 72 ? -8.057 -8.625 10.090 1.00 87.69 72 ARG A N 1
ATOM 578 C CA . ARG A 1 72 ? -9.248 -8.865 9.260 1.00 87.69 72 ARG A CA 1
ATOM 579 C C . ARG A 1 72 ? -9.526 -7.783 8.212 1.00 87.69 72 ARG A C 1
ATOM 581 O O . ARG A 1 72 ? -10.286 -8.074 7.304 1.00 87.69 72 ARG A O 1
ATOM 588 N N . ASP A 1 73 ? -8.961 -6.588 8.371 1.00 85.56 73 ASP A N 1
ATOM 589 C CA . ASP A 1 73 ? -9.133 -5.451 7.458 1.00 85.56 73 ASP A CA 1
ATOM 590 C C . ASP A 1 73 ? -8.201 -5.565 6.225 1.00 85.56 73 ASP A C 1
ATOM 592 O O . ASP A 1 73 ? -8.238 -4.718 5.341 1.00 85.56 73 ASP A O 1
ATOM 596 N N . TYR A 1 74 ? -7.380 -6.623 6.169 1.00 83.44 74 TYR A N 1
ATOM 597 C CA . TYR A 1 74 ? -6.485 -6.983 5.058 1.00 83.44 74 TYR A CA 1
ATOM 598 C C . TYR A 1 74 ? -6.930 -8.252 4.314 1.00 83.44 74 TYR A C 1
ATOM 600 O O . TYR A 1 74 ? -6.186 -8.758 3.478 1.00 83.44 74 TYR A O 1
ATOM 608 N N . LYS A 1 75 ? -8.066 -8.835 4.713 1.00 76.19 75 LYS A N 1
ATOM 609 C CA . LYS A 1 75 ? -8.589 -10.081 4.144 1.00 76.19 75 LYS A CA 1
ATOM 610 C C . LYS A 1 75 ? -9.508 -9.813 2.969 1.00 76.19 75 LYS A C 1
ATOM 612 O O . LYS A 1 75 ? -10.239 -8.804 3.045 1.00 76.19 75 LYS A O 1
#

Sequence (75 aa):
MVTVKDRRHVILATDKQLELLAKAKTWYLDGTFKIVKAPITQLFSIHAFVKFEDVVKQLPLCIVLMSGRKRRDYK